Protein AF-A0A941A1K2-F1 (afdb_monomer_lite)

Sequence (48 aa):
IIEPVPGDWEVVKSSHPYSKIEAHTLQYVVKVPRDGKATVNYRVRMRW

Structure (mmCIF, N/CA/C/O backbone):
data_AF-A0A941A1K2-F1
#
_entry.id   AF-A0A941A1K2-F1
#
loop_
_atom_site.group_PDB
_atom_site.id
_atom_site.type_symbol
_atom_site.label_atom_id
_atom_site.label_alt_id
_atom_site.label_comp_id
_atom_site.label_asym_id
_atom_site.label_entity_id
_atom_site.label_seq_id
_atom_site.pdbx_PDB_ins_code
_atom_site.Cartn_x
_atom_site.Cartn_y
_atom_site.Cartn_z
_atom_site.occupancy
_atom_site.B_iso_or_equiv
_atom_site.auth_seq_id
_atom_site.auth_comp_id
_atom_site.auth_asym_id
_atom_site.auth_atom_id
_atom_site.pdbx_PDB_model_num
ATOM 1 N N . ILE A 1 1 ? -8.879 -3.132 1.472 1.00 86.12 1 ILE A N 1
ATOM 2 C CA . ILE A 1 1 ? -8.660 -2.030 0.503 1.00 86.12 1 ILE A CA 1
ATOM 3 C C . ILE A 1 1 ? -7.997 -2.635 -0.721 1.00 86.12 1 ILE A C 1
ATOM 5 O O . ILE A 1 1 ? -7.124 -3.476 -0.540 1.00 86.12 1 ILE A O 1
ATOM 9 N N . ILE A 1 2 ? -8.447 -2.275 -1.919 1.00 85.25 2 ILE A N 1
ATOM 10 C CA . ILE A 1 2 ? -7.850 -2.691 -3.191 1.00 85.25 2 ILE A CA 1
ATOM 11 C C . ILE A 1 2 ? -7.435 -1.408 -3.898 1.00 85.25 2 ILE A C 1
ATOM 13 O O . ILE A 1 2 ? -8.283 -0.543 -4.090 1.00 85.25 2 ILE A O 1
ATOM 17 N N . GLU A 1 3 ? -6.155 -1.288 -4.230 1.00 82.50 3 GLU A N 1
ATOM 18 C CA . GLU A 1 3 ? -5.614 -0.155 -4.973 1.00 82.50 3 GLU A CA 1
ATOM 19 C C . GLU A 1 3 ? -5.008 -0.616 -6.300 1.00 82.50 3 GLU A C 1
ATOM 21 O O . GLU A 1 3 ? -4.053 -1.405 -6.288 1.00 82.50 3 GLU A O 1
ATOM 26 N N . PRO A 1 4 ? -5.542 -0.155 -7.445 1.00 85.62 4 PRO A N 1
ATOM 27 C CA . PRO A 1 4 ? -4.910 -0.369 -8.734 1.00 85.62 4 PRO A CA 1
ATOM 28 C C . PRO A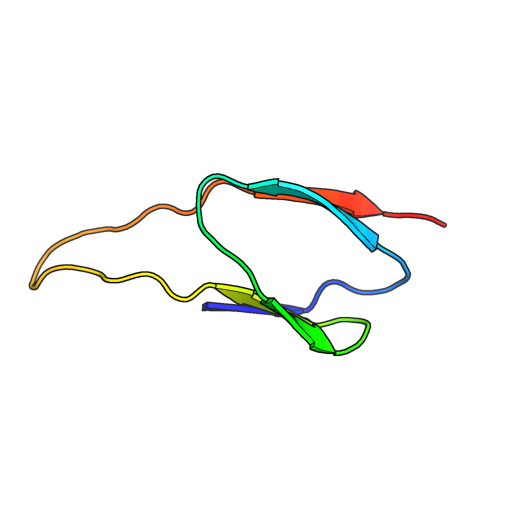 1 4 ? -3.668 0.520 -8.866 1.00 85.62 4 PRO A C 1
ATOM 30 O O . PRO A 1 4 ? -3.747 1.747 -8.830 1.00 85.62 4 PRO A O 1
ATOM 33 N N . VAL A 1 5 ? -2.508 -0.101 -9.061 1.00 84.69 5 VAL A N 1
ATOM 34 C CA . VAL A 1 5 ? -1.241 0.590 -9.311 1.00 84.69 5 VAL A CA 1
ATOM 35 C C . VAL A 1 5 ? -0.785 0.241 -10.734 1.00 84.69 5 VAL A C 1
ATOM 37 O O . VAL A 1 5 ? -0.395 -0.903 -10.988 1.00 84.69 5 VAL A O 1
ATOM 40 N N . PRO A 1 6 ? -0.876 1.186 -11.687 1.00 80.56 6 PRO A N 1
ATOM 41 C CA . PRO A 1 6 ? -0.558 0.921 -13.086 1.00 80.56 6 PRO A CA 1
ATOM 42 C C . PRO A 1 6 ? 0.949 0.737 -13.309 1.00 80.56 6 PRO A C 1
ATOM 44 O O . PRO A 1 6 ? 1.767 1.280 -12.573 1.00 80.56 6 PRO A O 1
ATOM 47 N N . GLY A 1 7 ? 1.317 0.004 -14.362 1.00 82.25 7 GLY A N 1
ATOM 48 C CA . GLY A 1 7 ? 2.718 -0.221 -14.734 1.00 82.25 7 GLY A CA 1
ATOM 49 C C . GLY A 1 7 ? 3.452 -1.201 -13.817 1.00 82.25 7 GLY A C 1
ATOM 50 O O . GLY A 1 7 ? 2.831 -1.940 -13.049 1.00 82.25 7 GLY A O 1
ATOM 51 N N . ASP A 1 8 ? 4.779 -1.220 -13.920 1.00 84.25 8 ASP A N 1
ATOM 52 C CA . ASP A 1 8 ? 5.644 -2.012 -13.051 1.00 84.25 8 ASP A CA 1
ATOM 53 C C . ASP A 1 8 ? 5.945 -1.250 -11.762 1.00 84.25 8 ASP A C 1
ATOM 55 O O . ASP A 1 8 ? 6.392 -0.104 -11.763 1.00 84.25 8 ASP A O 1
ATOM 59 N N . TRP A 1 9 ? 5.702 -1.888 -10.622 1.00 89.56 9 TRP A N 1
ATOM 60 C CA . TRP A 1 9 ? 5.909 -1.265 -9.320 1.00 89.56 9 TRP A CA 1
ATOM 61 C C . TRP A 1 9 ? 6.235 -2.287 -8.241 1.00 89.56 9 TRP A C 1
ATOM 63 O O . TRP A 1 9 ? 5.881 -3.472 -8.307 1.00 89.56 9 TRP A O 1
ATOM 73 N N . GLU A 1 10 ? 6.881 -1.775 -7.200 1.00 87.62 10 GLU A N 1
ATOM 74 C CA . GLU A 1 10 ? 7.194 -2.498 -5.977 1.00 87.62 10 GLU A CA 1
ATOM 75 C C . GLU A 1 10 ? 6.794 -1.674 -4.750 1.00 87.62 10 GLU A C 1
ATOM 77 O O . GLU A 1 10 ? 6.927 -0.445 -4.727 1.00 87.62 10 GLU A O 1
ATOM 82 N N . VAL A 1 11 ? 6.306 -2.343 -3.704 1.00 89.00 11 VAL A N 1
ATOM 83 C CA . VAL A 1 11 ? 6.101 -1.684 -2.410 1.00 89.00 11 VAL A CA 1
ATOM 84 C C . VAL A 1 11 ? 7.454 -1.557 -1.726 1.00 89.00 11 VAL A C 1
ATOM 86 O O . VAL A 1 11 ? 8.088 -2.553 -1.394 1.00 89.00 11 VAL A O 1
ATOM 89 N N . VAL A 1 12 ? 7.872 -0.323 -1.467 1.00 90.50 12 VAL A N 1
ATOM 90 C CA . VAL A 1 12 ? 9.124 -0.024 -0.759 1.00 90.50 12 VAL A CA 1
ATOM 91 C C . VAL A 1 12 ? 8.906 -0.008 0.748 1.00 90.50 12 VAL A C 1
ATOM 93 O O . VAL A 1 12 ? 9.767 -0.419 1.521 1.00 90.50 12 VAL A O 1
ATOM 96 N N . LYS A 1 13 ? 7.751 0.494 1.191 1.00 88.62 13 LYS A N 1
ATOM 97 C CA . LYS A 1 13 ? 7.396 0.551 2.609 1.00 88.62 13 LYS A CA 1
ATOM 98 C C . LYS A 1 13 ? 5.890 0.468 2.766 1.00 88.62 13 LYS A C 1
ATOM 100 O O . LYS A 1 13 ? 5.157 1.140 2.046 1.00 88.62 13 LYS A O 1
ATOM 105 N N . SER A 1 14 ? 5.429 -0.297 3.745 1.00 89.81 14 SER A N 1
ATOM 106 C CA . SER A 1 14 ? 4.032 -0.266 4.150 1.00 89.81 14 SER A CA 1
ATOM 107 C C . SER A 1 14 ? 3.890 -0.384 5.658 1.00 89.81 14 SER A C 1
ATOM 109 O O . SER A 1 14 ? 4.692 -1.032 6.323 1.00 89.81 14 SER A O 1
ATOM 111 N N . SER A 1 15 ? 2.874 0.291 6.182 1.00 88.75 15 SER A N 1
ATOM 112 C CA . SER A 1 15 ? 2.462 0.213 7.586 1.00 88.75 15 SER A CA 1
ATOM 113 C C . SER A 1 15 ? 1.652 -1.043 7.902 1.00 88.75 15 SER A C 1
ATOM 115 O O . SER A 1 15 ? 1.570 -1.424 9.063 1.00 88.75 15 SER A O 1
A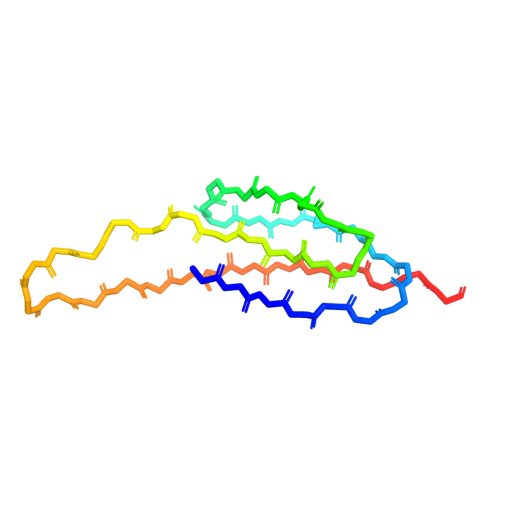TOM 117 N N . HIS A 1 16 ? 1.042 -1.666 6.893 1.00 88.69 16 HIS A N 1
ATOM 118 C CA . HIS A 1 16 ? 0.148 -2.806 7.058 1.00 88.69 16 HIS A CA 1
ATOM 119 C C . HIS A 1 16 ? 0.586 -3.957 6.149 1.00 88.69 16 HIS A C 1
ATOM 121 O O . HIS A 1 16 ? 1.170 -3.710 5.088 1.00 88.69 16 HIS A O 1
ATOM 127 N N . PRO A 1 17 ? 0.298 -5.213 6.535 1.00 87.69 17 PRO A N 1
ATOM 128 C CA . PRO A 1 17 ? 0.513 -6.346 5.651 1.00 87.69 17 PRO A CA 1
ATOM 129 C C . PRO A 1 17 ? -0.299 -6.154 4.368 1.00 87.69 17 PRO A C 1
ATOM 131 O O . PRO A 1 17 ? -1.463 -5.743 4.402 1.00 87.69 17 PRO A O 1
ATOM 134 N N . TYR A 1 18 ? 0.339 -6.441 3.240 1.00 88.88 18 TYR A N 1
ATOM 135 C CA . TYR A 1 18 ? -0.256 -6.307 1.921 1.00 88.88 18 TYR A CA 1
ATOM 136 C C . TYR A 1 18 ? -0.085 -7.588 1.121 1.00 88.88 18 TYR A C 1
ATOM 138 O O . TYR A 1 18 ? 0.801 -8.400 1.389 1.00 88.88 18 TYR A O 1
ATOM 146 N N . SER A 1 19 ? -0.930 -7.749 0.114 1.00 87.88 19 SER A N 1
ATOM 147 C CA . SER A 1 19 ? -0.839 -8.826 -0.860 1.00 87.88 19 SER A CA 1
ATOM 148 C C . SER A 1 19 ? -0.891 -8.231 -2.257 1.00 87.88 19 SER A C 1
ATOM 150 O O . SER A 1 19 ? -1.770 -7.429 -2.573 1.00 87.88 19 SER A O 1
ATOM 152 N N . LYS A 1 20 ? 0.077 -8.608 -3.091 1.00 84.06 20 LYS A N 1
ATOM 153 C CA . LYS A 1 20 ? 0.054 -8.317 -4.523 1.00 84.06 20 LYS A CA 1
ATOM 154 C C . LYS A 1 20 ? -0.700 -9.457 -5.197 1.00 84.06 20 LYS A C 1
ATOM 156 O O . LYS A 1 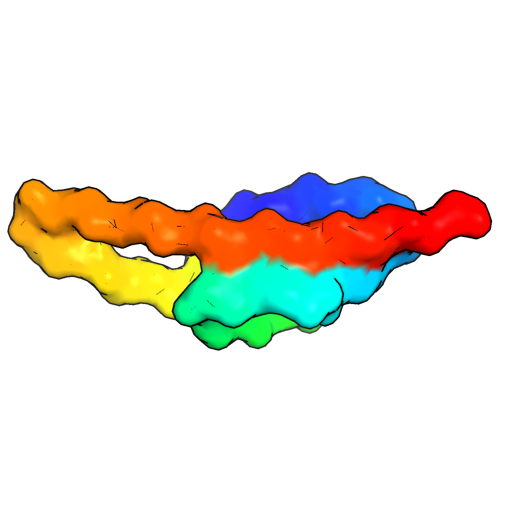20 ? -0.123 -10.506 -5.457 1.00 84.06 20 LYS A O 1
ATOM 161 N N . ILE A 1 21 ? -2.006 -9.277 -5.363 1.00 84.38 21 ILE A N 1
ATOM 162 C CA . ILE A 1 21 ? -2.894 -10.314 -5.908 1.00 84.38 21 ILE A CA 1
ATOM 163 C C . ILE A 1 21 ? -2.787 -10.418 -7.432 1.00 84.38 21 ILE A C 1
ATOM 165 O O . ILE A 1 21 ? -2.958 -11.497 -7.984 1.00 84.38 21 ILE A O 1
ATOM 169 N N . GLU A 1 22 ? -2.431 -9.321 -8.103 1.00 80.56 22 GLU A N 1
ATOM 170 C CA . GLU A 1 22 ? -2.212 -9.261 -9.550 1.00 80.56 22 GLU A CA 1
ATOM 171 C C . GLU A 1 22 ? -1.047 -8.309 -9.854 1.00 80.56 22 GLU A C 1
ATOM 173 O O . GLU A 1 22 ? -0.606 -7.549 -8.985 1.00 80.56 22 GLU A O 1
ATOM 178 N N . ALA A 1 23 ? -0.555 -8.308 -11.097 1.00 77.12 23 ALA A N 1
ATOM 179 C CA . ALA A 1 23 ? 0.570 -7.467 -11.520 1.00 77.12 23 ALA A CA 1
ATOM 180 C C . ALA A 1 23 ? 0.369 -5.974 -11.191 1.00 77.12 23 ALA A C 1
ATOM 182 O O . ALA A 1 23 ? 1.330 -5.299 -10.815 1.00 77.12 23 ALA A O 1
ATOM 183 N N . HIS A 1 24 ? -0.881 -5.503 -11.239 1.00 82.00 24 HIS A N 1
ATOM 184 C CA . HIS A 1 24 ? -1.260 -4.100 -11.070 1.00 82.00 24 HIS A CA 1
ATOM 185 C C . HIS A 1 24 ? -2.196 -3.852 -9.881 1.00 82.00 24 HIS A C 1
ATOM 187 O O . HIS A 1 24 ? -2.802 -2.789 -9.799 1.00 82.00 24 HIS A O 1
ATOM 193 N N . THR A 1 25 ? -2.314 -4.804 -8.950 1.00 84.69 25 THR A N 1
ATOM 194 C CA . THR A 1 25 ? -3.314 -4.714 -7.877 1.00 84.69 25 THR A CA 1
ATOM 195 C C . THR A 1 25 ? -2.680 -4.931 -6.506 1.00 84.69 25 THR A C 1
ATOM 197 O O . THR A 1 25 ? -2.171 -6.012 -6.194 1.00 84.69 25 THR A O 1
ATOM 200 N N . LEU A 1 26 ? -2.739 -3.896 -5.664 1.00 87.69 26 LEU A N 1
ATOM 201 C CA . LEU A 1 26 ? -2.271 -3.913 -4.282 1.00 87.69 26 LEU A CA 1
ATOM 202 C C . LEU A 1 26 ? -3.453 -4.063 -3.323 1.00 87.69 26 LEU A C 1
ATOM 204 O O . LEU A 1 26 ? -4.328 -3.201 -3.255 1.00 87.69 26 LEU A O 1
ATOM 208 N N . GLN A 1 27 ? -3.473 -5.139 -2.540 1.00 89.25 27 GLN A N 1
ATOM 209 C CA . GLN A 1 27 ? -4.531 -5.397 -1.571 1.00 89.25 27 GLN A CA 1
ATOM 210 C C . GLN A 1 27 ? -4.029 -5.247 -0.132 1.00 89.25 27 GLN A C 1
ATOM 212 O O . GLN A 1 27 ? -2.980 -5.769 0.237 1.00 89.25 27 GLN A O 1
ATOM 217 N N . TYR A 1 28 ? -4.833 -4.586 0.699 1.00 90.00 28 TYR A N 1
ATOM 218 C CA . TYR A 1 28 ? -4.631 -4.458 2.141 1.00 90.00 28 TYR A CA 1
ATOM 219 C C . TYR A 1 28 ? -5.795 -5.067 2.916 1.00 90.00 28 TYR A C 1
ATOM 221 O O . TYR A 1 28 ? -6.952 -4.669 2.727 1.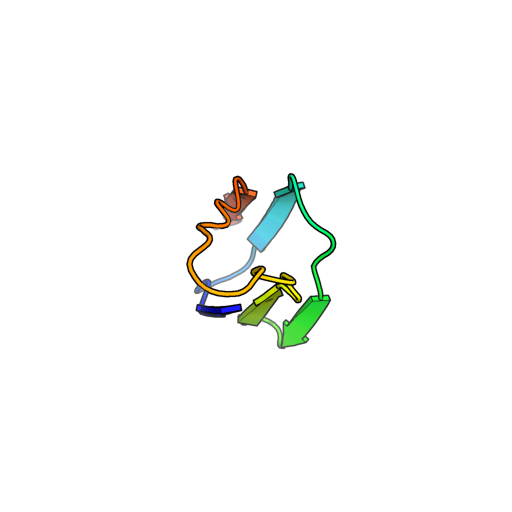00 90.00 28 TYR A O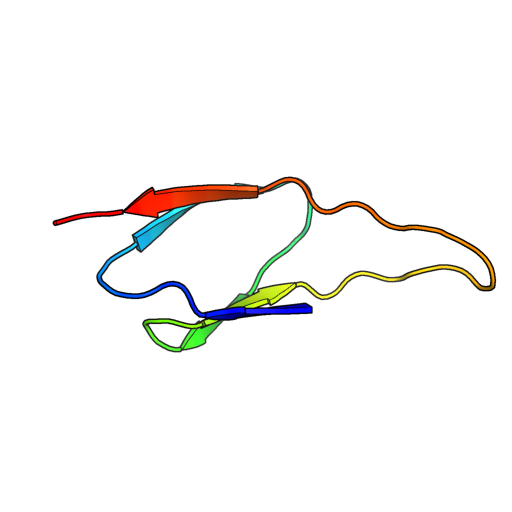 1
ATOM 229 N N . VAL A 1 29 ? -5.479 -5.964 3.850 1.00 87.06 29 VAL A N 1
ATOM 230 C CA . VAL A 1 29 ? -6.433 -6.472 4.842 1.00 87.06 29 VAL A CA 1
ATOM 231 C C . VAL A 1 29 ? -6.274 -5.646 6.115 1.00 87.06 29 VAL A C 1
ATOM 233 O O . VAL A 1 29 ? -5.333 -5.829 6.881 1.00 87.06 29 VAL A O 1
ATOM 236 N N . VAL A 1 30 ? -7.193 -4.705 6.326 1.00 86.69 30 VAL A N 1
ATOM 237 C CA . VAL A 1 30 ? -7.172 -3.786 7.471 1.00 86.69 30 VAL A CA 1
ATOM 238 C C . VAL A 1 30 ? -8.401 -4.054 8.321 1.00 86.69 30 VAL A C 1
ATOM 240 O O . VAL A 1 30 ? -9.525 -3.963 7.829 1.00 86.69 30 VAL A O 1
ATOM 243 N N . LYS A 1 31 ? -8.196 -4.384 9.598 1.00 86.81 31 LYS A N 1
ATOM 244 C CA . LYS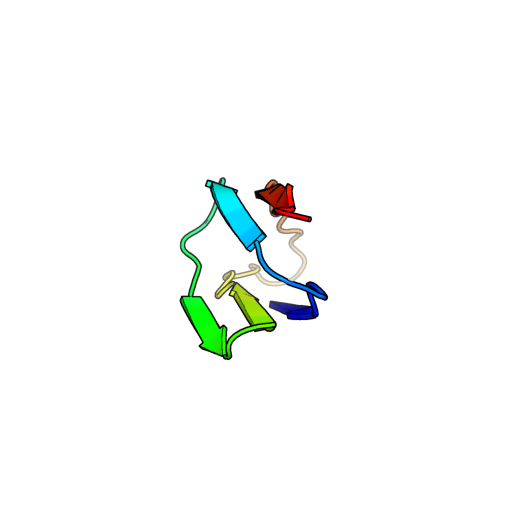 A 1 31 ? -9.293 -4.509 10.562 1.00 86.81 31 LYS A CA 1
ATOM 245 C C . LYS A 1 31 ? -9.630 -3.121 11.091 1.00 86.81 31 LYS A C 1
ATOM 247 O O . LYS A 1 31 ? -8.815 -2.516 11.782 1.00 86.81 31 LYS A O 1
ATOM 252 N N . VAL A 1 32 ? -10.818 -2.626 10.761 1.00 86.81 32 VAL A N 1
ATOM 253 C CA . VAL A 1 32 ? -11.335 -1.364 11.299 1.00 86.81 32 VAL A CA 1
ATOM 254 C C . VAL A 1 32 ? -12.291 -1.701 12.445 1.00 86.81 32 VAL A C 1
ATOM 256 O O . VAL A 1 32 ? -13.252 -2.437 12.210 1.00 86.81 32 VAL A O 1
ATOM 259 N N . PRO A 1 33 ? -12.034 -1.245 13.685 1.00 86.56 33 PRO A N 1
ATOM 260 C CA . PRO A 1 33 ? -12.985 -1.432 14.774 1.00 86.56 33 PRO A CA 1
ATOM 261 C C . PRO A 1 33 ? -14.282 -0.664 14.488 1.00 86.56 33 PRO A C 1
ATOM 263 O O . PRO A 1 33 ? -14.285 0.304 13.725 1.00 86.56 33 PRO A O 1
ATOM 266 N N . ARG A 1 34 ? -15.392 -1.098 15.096 1.00 84.19 34 ARG A N 1
ATOM 267 C CA . ARG A 1 34 ? -16.692 -0.426 14.966 1.00 84.19 34 ARG A CA 1
ATOM 268 C C . ARG A 1 34 ? -16.559 1.045 15.385 1.00 84.19 34 ARG A C 1
ATOM 270 O O . ARG A 1 34 ? -15.955 1.322 16.415 1.00 84.19 34 ARG A O 1
ATOM 277 N N . ASP A 1 35 ? -17.069 1.951 14.549 1.00 85.94 35 ASP A N 1
ATOM 278 C CA . ASP A 1 35 ? -16.963 3.416 14.693 1.00 85.94 35 ASP A CA 1
ATOM 279 C C . ASP A 1 35 ? -15.521 3.972 14.716 1.00 85.94 35 ASP A C 1
ATOM 281 O O . ASP A 1 35 ? -15.283 5.130 15.056 1.00 85.94 35 ASP A O 1
ATOM 285 N N . GLY A 1 36 ? -14.536 3.158 14.326 1.00 84.69 36 GLY A N 1
ATOM 286 C CA . GLY A 1 36 ? -13.133 3.543 14.257 1.00 84.69 36 GLY A CA 1
ATOM 287 C C . GLY A 1 36 ? -12.677 3.980 12.867 1.00 84.69 36 GLY A C 1
ATOM 288 O O . GLY A 1 36 ? -13.350 3.790 11.855 1.00 84.69 36 GLY A O 1
ATOM 289 N N . LYS A 1 37 ? -11.460 4.522 12.812 1.00 87.38 37 LYS A N 1
ATOM 290 C CA . LYS A 1 37 ? -10.750 4.846 11.571 1.00 87.38 37 LYS A CA 1
ATOM 291 C C . LYS A 1 37 ? -9.436 4.077 11.530 1.00 87.38 37 LYS A C 1
ATOM 293 O O . LYS A 1 37 ? -8.706 4.053 12.516 1.00 87.38 37 LYS A O 1
ATOM 298 N N . ALA A 1 38 ? -9.115 3.498 10.378 1.00 88.44 38 ALA A N 1
ATOM 299 C CA . ALA A 1 38 ? -7.797 2.935 10.114 1.00 88.44 38 ALA A CA 1
ATOM 300 C C . ALA A 1 38 ? -7.144 3.685 8.952 1.00 88.44 38 ALA A C 1
ATOM 302 O O . ALA A 1 38 ? -7.769 3.905 7.915 1.00 88.44 38 ALA A O 1
ATOM 303 N N . THR A 1 39 ? -5.884 4.072 9.131 1.00 89.75 39 THR A N 1
ATOM 304 C CA . THR A 1 39 ? -5.103 4.779 8.114 1.00 89.75 39 THR A CA 1
ATOM 305 C C . THR A 1 39 ? -3.961 3.884 7.664 1.00 89.75 39 THR A C 1
ATOM 307 O O . THR A 1 39 ? -3.111 3.507 8.471 1.00 89.75 39 THR A O 1
ATOM 310 N N . VAL A 1 40 ? -3.916 3.567 6.370 1.00 89.69 40 VAL A N 1
ATOM 311 C CA . VAL A 1 40 ? -2.809 2.818 5.769 1.00 89.69 40 VAL A CA 1
ATOM 312 C C . VAL A 1 40 ? -1.847 3.794 5.113 1.00 89.69 40 VAL A C 1
ATOM 314 O O . VAL A 1 40 ? -2.191 4.464 4.148 1.00 89.69 40 VAL A O 1
ATOM 317 N N . ASN A 1 41 ? -0.620 3.835 5.619 1.00 91.56 41 ASN A N 1
ATOM 318 C CA . ASN A 1 41 ? 0.493 4.512 4.965 1.00 91.56 41 ASN A CA 1
ATOM 319 C C . ASN A 1 41 ? 1.285 3.497 4.144 1.00 91.56 41 ASN A C 1
ATOM 321 O O . ASN A 1 41 ? 1.740 2.484 4.690 1.00 91.56 41 ASN A O 1
ATOM 325 N N . TYR A 1 42 ? 1.469 3.770 2.857 1.00 91.06 42 TYR A N 1
ATOM 326 C CA . TYR A 1 42 ? 2.261 2.940 1.962 1.00 91.06 42 TYR A CA 1
ATOM 327 C C . TYR A 1 42 ? 3.060 3.801 0.987 1.00 91.06 42 TYR A C 1
ATOM 329 O O . TYR A 1 42 ? 2.707 4.941 0.694 1.00 91.06 42 TYR A O 1
ATOM 337 N N . ARG A 1 43 ? 4.177 3.253 0.517 1.00 90.44 43 ARG A N 1
ATOM 338 C CA . ARG A 1 43 ? 5.051 3.872 -0.470 1.00 90.44 43 ARG A CA 1
ATOM 339 C C . ARG A 1 43 ? 5.363 2.848 -1.543 1.00 90.44 43 ARG A C 1
ATOM 341 O O . ARG A 1 43 ? 6.023 1.844 -1.268 1.00 90.44 43 ARG A O 1
ATOM 348 N N . VAL A 1 44 ? 4.900 3.130 -2.750 1.00 90.81 44 VAL A N 1
ATOM 349 C CA . VAL A 1 44 ? 5.248 2.379 -3.954 1.00 90.81 44 VAL A CA 1
ATOM 350 C C . VAL A 1 44 ? 6.357 3.101 -4.708 1.00 90.81 44 VAL A C 1
ATOM 352 O O . VAL A 1 44 ? 6.456 4.330 -4.669 1.00 90.81 44 VAL A O 1
ATOM 355 N N . ARG A 1 45 ? 7.214 2.332 -5.374 1.00 89.06 45 ARG A N 1
ATOM 356 C CA . ARG A 1 45 ? 8.156 2.831 -6.371 1.00 89.06 45 ARG A CA 1
ATOM 357 C C . ARG A 1 45 ? 7.723 2.298 -7.724 1.00 89.06 45 ARG A C 1
ATOM 359 O O . ARG A 1 45 ? 7.690 1.087 -7.919 1.00 89.06 45 ARG A O 1
ATOM 366 N N . MET A 1 46 ? 7.417 3.219 -8.628 1.00 89.31 46 MET A N 1
ATOM 367 C CA . MET A 1 46 ? 7.142 2.916 -10.028 1.00 89.31 46 MET A CA 1
ATOM 368 C C . MET A 1 46 ? 8.473 2.698 -10.750 1.00 89.31 46 MET A C 1
ATOM 370 O O . MET A 1 46 ? 9.433 3.448 -10.525 1.00 89.31 46 MET A O 1
ATOM 374 N N . ARG A 1 47 ? 8.532 1.666 -11.584 1.00 81.50 47 ARG A N 1
ATOM 375 C CA . ARG A 1 47 ? 9.606 1.412 -12.540 1.00 81.50 47 ARG A CA 1
ATOM 376 C C . ARG A 1 47 ? 9.022 1.705 -13.926 1.00 81.50 47 ARG A C 1
ATOM 378 O O . ARG A 1 47 ? 7.953 1.201 -14.253 1.00 81.50 47 ARG A O 1
ATOM 385 N N . TRP A 1 48 ? 9.688 2.586 -14.663 1.00 67.81 48 TRP A N 1
ATOM 386 C CA . TRP A 1 48 ? 9.322 3.017 -16.013 1.00 67.81 48 TRP A CA 1
ATOM 387 C C . TRP A 1 48 ? 10.313 2.420 -17.002 1.00 67.81 48 TRP A C 1
ATOM 389 O O . TRP A 1 48 ? 11.498 2.302 -16.601 1.00 67.81 48 TRP A O 1
#

pLDDT: mean 86.32, std 4.15, range [67.81, 91.56]

Foldseek 3Di:
DKDFADAAKDWPDKPADWDPPDRGIIDGDDDAPVVGDDDIDTDMDHDD

Secondary structure (DSSP, 8-state):
-EEE--SEEEEEEESS-EEEEETTEEEE---PPTT------EEEEEE-

Radius of gyration: 11.8 Å; chains: 1; bounding box: 27×15×31 Å